Protein AF-A0A1Q8ARM4-F1 (afdb_monomer)

Mean predicted aligned error: 2.96 Å

Structure (mmCIF, N/CA/C/O backbone):
data_AF-A0A1Q8ARM4-F1
#
_entry.id   AF-A0A1Q8ARM4-F1
#
loop_
_atom_site.group_PDB
_atom_site.id
_atom_site.type_symbol
_atom_site.label_atom_id
_atom_site.label_alt_id
_atom_site.label_comp_id
_atom_site.label_asym_id
_atom_site.label_entity_id
_atom_site.label_seq_id
_atom_site.pdbx_PDB_ins_code
_atom_site.Cartn_x
_atom_site.Cartn_y
_atom_site.Cartn_z
_atom_site.occupancy
_atom_site.B_iso_or_equiv
_atom_site.auth_seq_id
_atom_site.auth_comp_id
_atom_site.auth_asym_id
_atom_site.auth_atom_id
_atom_site.pdbx_PDB_model_num
ATOM 1 N N . MET A 1 1 ? -11.977 23.356 -0.063 1.00 52.44 1 MET A N 1
ATOM 2 C CA . MET A 1 1 ? -11.897 22.116 0.741 1.00 52.44 1 MET A CA 1
ATOM 3 C C . MET A 1 1 ? -10.621 21.384 0.378 1.00 52.44 1 MET A C 1
ATOM 5 O O . MET A 1 1 ? -10.395 21.150 -0.804 1.00 52.44 1 MET A O 1
ATOM 9 N N . ASN A 1 2 ? -9.777 21.085 1.364 1.00 78.50 2 ASN A N 1
ATOM 10 C CA . ASN A 1 2 ? -8.609 20.234 1.162 1.00 78.50 2 ASN A CA 1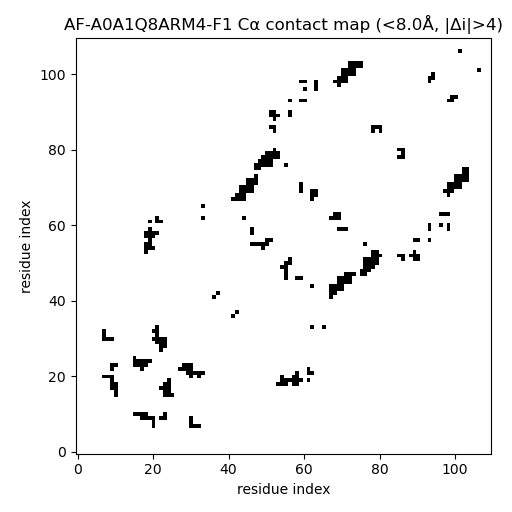
ATOM 11 C C . ASN A 1 2 ? -9.090 18.775 1.096 1.00 78.50 2 ASN A C 1
ATOM 13 O O . ASN A 1 2 ? -9.823 18.346 1.979 1.00 78.50 2 ASN A O 1
ATOM 17 N N . ARG A 1 3 ? -8.741 18.044 0.030 1.00 88.44 3 ARG A N 1
ATOM 18 C CA . ARG A 1 3 ? -9.090 16.618 -0.133 1.00 88.44 3 ARG A CA 1
ATOM 19 C C . ARG A 1 3 ? -8.113 15.684 0.596 1.00 88.44 3 ARG A C 1
ATOM 21 O O . ARG A 1 3 ? -8.277 14.472 0.534 1.00 88.44 3 ARG A O 1
ATOM 28 N N . VAL A 1 4 ? -7.093 16.245 1.248 1.00 94.19 4 VAL A N 1
ATOM 29 C CA . VAL A 1 4 ? -6.086 15.522 2.026 1.00 94.19 4 VAL A CA 1
ATOM 30 C C . VAL A 1 4 ? -6.282 15.834 3.502 1.00 94.19 4 VAL A C 1
ATOM 32 O O . VAL A 1 4 ? -6.125 16.979 3.921 1.00 94.19 4 VAL A O 1
ATOM 35 N N . GLU A 1 5 ? -6.586 14.797 4.278 1.00 94.81 5 GLU A N 1
ATOM 36 C CA . GLU A 1 5 ? -6.792 14.904 5.724 1.00 94.81 5 GLU A CA 1
ATOM 37 C C . GLU A 1 5 ? -5.463 14.941 6.492 1.00 94.81 5 GLU A C 1
ATOM 39 O O . GLU A 1 5 ? -5.296 15.708 7.437 1.00 94.81 5 GLU A O 1
ATOM 44 N N . THR A 1 6 ? -4.488 14.102 6.126 1.00 96.19 6 THR A N 1
ATOM 45 C CA . THR A 1 6 ? -3.210 13.989 6.851 1.00 96.19 6 THR A CA 1
ATOM 46 C C . THR A 1 6 ? -2.093 13.488 5.933 1.00 96.19 6 THR A C 1
ATOM 48 O O . THR A 1 6 ? -2.337 12.728 4.998 1.00 96.19 6 THR A O 1
ATOM 51 N N . ILE A 1 7 ? -0.855 13.917 6.206 1.00 96.94 7 ILE A N 1
ATOM 52 C CA . ILE A 1 7 ? 0.358 13.504 5.488 1.00 96.94 7 ILE A CA 1
ATOM 53 C C . ILE A 1 7 ? 1.309 12.815 6.468 1.00 96.94 7 ILE A C 1
ATOM 55 O O . ILE A 1 7 ? 1.737 13.420 7.450 1.00 96.94 7 ILE A O 1
ATOM 59 N N . PHE A 1 8 ? 1.700 11.582 6.147 1.00 97.19 8 PHE A N 1
ATOM 60 C CA . PHE A 1 8 ? 2.707 10.818 6.882 1.00 97.19 8 PHE A CA 1
ATOM 61 C C . PHE A 1 8 ? 4.007 10.773 6.082 1.00 97.19 8 PHE A C 1
ATOM 63 O O . PHE A 1 8 ? 3.998 10.508 4.879 1.00 97.19 8 PHE A O 1
ATOM 70 N N . ARG A 1 9 ? 5.132 11.054 6.744 1.00 96.94 9 ARG A N 1
ATOM 71 C CA . ARG A 1 9 ? 6.465 10.998 6.130 1.00 96.94 9 ARG A CA 1
ATOM 72 C C . ARG A 1 9 ? 7.145 9.684 6.495 1.00 96.94 9 ARG A C 1
ATOM 74 O O . ARG A 1 9 ? 7.044 9.228 7.630 1.00 96.94 9 ARG A O 1
ATOM 81 N N . LYS A 1 10 ? 7.863 9.115 5.532 1.00 95.94 10 LYS A N 1
ATOM 82 C CA . LYS A 1 10 ? 8.651 7.885 5.663 1.00 95.94 10 LYS A CA 1
ATOM 83 C C . LYS A 1 10 ? 10.071 8.117 5.141 1.00 95.94 10 LYS A C 1
ATOM 85 O O . LYS A 1 10 ? 10.295 9.099 4.437 1.00 95.94 10 LYS A O 1
ATOM 90 N N . GLY A 1 11 ? 11.011 7.236 5.484 1.00 93.94 11 GLY A N 1
ATOM 91 C CA . GLY A 1 11 ? 12.412 7.337 5.037 1.00 93.94 11 GLY A CA 1
ATOM 92 C C . GLY A 1 11 ? 13.152 8.540 5.631 1.00 93.94 11 GLY A C 1
ATOM 93 O O . GLY A 1 11 ? 13.963 9.171 4.966 1.00 93.94 11 GLY A O 1
ATOM 94 N N . THR A 1 12 ? 12.813 8.917 6.866 1.00 92.31 12 THR A N 1
ATOM 95 C CA . THR A 1 12 ? 13.384 10.096 7.540 1.00 92.31 12 THR A CA 1
ATOM 96 C C . THR A 1 12 ? 14.658 9.786 8.327 1.00 92.31 12 THR A C 1
ATOM 98 O O . THR A 1 12 ? 15.267 10.699 8.871 1.00 92.31 12 THR A O 1
ATOM 101 N N . ASP A 1 13 ? 15.001 8.508 8.475 1.00 91.81 13 ASP A N 1
ATOM 102 C CA . ASP A 1 13 ? 16.212 8.054 9.154 1.00 91.81 13 ASP A CA 1
ATOM 103 C C . ASP A 1 13 ? 17.267 7.710 8.088 1.00 91.81 13 ASP A C 1
ATOM 105 O O . ASP A 1 13 ? 17.001 6.859 7.242 1.00 91.81 13 ASP A O 1
ATOM 109 N N . PRO A 1 14 ? 18.448 8.351 8.088 1.00 92.62 14 PRO A N 1
ATOM 110 C CA . PRO A 1 14 ? 19.479 8.080 7.088 1.00 92.62 14 PRO A CA 1
ATOM 111 C C . PRO A 1 14 ? 20.089 6.673 7.197 1.00 92.62 14 PRO A C 1
ATOM 113 O O . PRO A 1 14 ? 20.727 6.219 6.250 1.00 92.62 14 PRO A O 1
ATOM 116 N N . GLY A 1 15 ? 19.928 5.982 8.330 1.00 93.75 15 GLY A N 1
ATOM 117 C CA . GLY A 1 15 ? 20.460 4.637 8.552 1.00 93.75 15 GLY A CA 1
ATOM 118 C C . GLY A 1 15 ? 19.554 3.506 8.065 1.00 93.75 15 GLY A C 1
ATOM 119 O O . GLY A 1 15 ? 19.985 2.351 8.069 1.00 93.75 15 GLY A O 1
ATOM 120 N N . ILE A 1 16 ? 18.308 3.796 7.670 1.00 92.12 16 ILE A N 1
ATOM 121 C CA . ILE A 1 16 ? 17.347 2.770 7.255 1.00 92.12 16 ILE A CA 1
ATOM 122 C C . ILE A 1 16 ? 16.326 3.298 6.243 1.00 92.12 16 ILE A C 1
ATOM 124 O O . ILE A 1 16 ? 15.670 4.317 6.444 1.00 92.12 16 ILE A O 1
ATOM 128 N N . ASP A 1 17 ? 16.157 2.556 5.152 1.00 90.69 17 ASP A N 1
ATOM 129 C CA . ASP A 1 17 ? 15.146 2.869 4.145 1.00 90.69 17 ASP A CA 1
ATOM 130 C C . ASP A 1 17 ? 13.733 2.467 4.619 1.00 90.69 17 ASP A C 1
ATOM 132 O O . ASP A 1 17 ? 13.550 1.664 5.539 1.00 90.69 17 ASP A O 1
ATOM 136 N N . SER A 1 18 ? 12.708 3.034 3.991 1.00 92.75 18 SER A N 1
ATOM 137 C CA . SER A 1 18 ? 11.304 2.799 4.321 1.00 92.75 18 SER A CA 1
ATOM 138 C C . SER A 1 18 ? 10.453 2.888 3.060 1.00 92.75 18 SER A C 1
ATOM 140 O O . SER A 1 18 ? 10.109 3.972 2.572 1.00 92.75 18 SER A O 1
ATOM 142 N N . TYR A 1 19 ? 10.097 1.725 2.517 1.00 95.69 19 TYR A N 1
ATOM 143 C CA . TYR A 1 19 ? 9.152 1.621 1.409 1.00 95.69 19 TYR A CA 1
ATOM 144 C C . TYR A 1 19 ? 7.710 1.697 1.894 1.00 95.69 19 TYR A C 1
ATOM 146 O O . TYR A 1 19 ? 6.906 2.410 1.295 1.00 95.69 19 TYR A O 1
ATOM 154 N N . SER A 1 20 ? 7.392 0.991 2.978 1.00 97.38 20 SER A N 1
ATOM 155 C CA . SER A 1 20 ? 6.052 0.988 3.554 1.00 97.38 20 SER A CA 1
ATOM 156 C C . SER A 1 20 ? 5.676 2.357 4.116 1.00 97.38 20 SER A C 1
ATOM 158 O O . SER A 1 20 ? 6.475 3.037 4.756 1.00 97.38 20 SER A O 1
ATOM 160 N N . GLY A 1 21 ? 4.423 2.757 3.911 1.00 97.56 21 GLY A N 1
ATOM 161 C CA . GLY A 1 21 ? 3.826 3.901 4.589 1.00 97.56 21 GLY A CA 1
ATOM 162 C C . GLY A 1 21 ? 3.569 3.660 6.077 1.00 97.56 21 GLY A C 1
ATOM 163 O O . GLY A 1 21 ? 3.243 4.620 6.766 1.00 97.56 21 GLY A O 1
ATOM 164 N N . PHE A 1 22 ? 3.707 2.425 6.576 1.00 98.12 22 PHE A N 1
ATOM 165 C CA . PHE A 1 22 ? 3.440 2.051 7.970 1.00 98.12 22 PHE A CA 1
ATOM 166 C C . PHE A 1 22 ? 4.708 1.918 8.814 1.00 98.12 22 PHE A C 1
ATOM 168 O O . PHE A 1 22 ? 4.706 2.345 9.969 1.00 98.12 22 PHE A O 1
ATOM 175 N N . PHE A 1 23 ? 5.785 1.367 8.248 1.00 97.56 23 PHE A N 1
ATOM 176 C CA . PHE A 1 23 ? 7.020 1.072 8.974 1.00 97.56 23 PHE A CA 1
ATOM 177 C C . PHE A 1 23 ? 8.279 1.348 8.139 1.00 97.56 23 PHE A C 1
ATOM 179 O O . PHE A 1 23 ? 8.243 1.431 6.908 1.00 97.56 23 PHE A O 1
ATOM 186 N N . ASP A 1 24 ? 9.425 1.468 8.809 1.00 95.62 24 ASP A N 1
ATOM 187 C CA . ASP A 1 24 ? 10.720 1.292 8.141 1.00 95.62 24 ASP A CA 1
ATOM 188 C C . ASP A 1 24 ? 10.922 -0.154 7.652 1.00 95.62 24 ASP A C 1
ATOM 190 O O . ASP A 1 24 ? 10.226 -1.069 8.087 1.00 95.62 24 ASP A O 1
ATOM 194 N N . ASN A 1 25 ? 11.886 -0.383 6.757 1.00 93.12 25 ASN A N 1
ATOM 195 C CA . ASN A 1 25 ? 12.115 -1.706 6.159 1.00 93.12 25 ASN A CA 1
ATOM 196 C C . ASN A 1 25 ? 12.579 -2.775 7.171 1.00 93.12 25 ASN A C 1
ATOM 198 O O . ASN A 1 25 ? 12.576 -3.962 6.851 1.00 93.12 25 ASN A O 1
ATOM 202 N N . GLY A 1 26 ? 12.996 -2.378 8.377 1.00 92.31 26 GLY A N 1
ATOM 203 C CA . GLY A 1 26 ? 13.354 -3.282 9.470 1.00 92.31 26 GLY A CA 1
ATOM 204 C C . GLY A 1 26 ? 12.210 -3.535 10.452 1.00 92.31 26 GLY A C 1
ATOM 205 O O . GLY A 1 26 ? 12.427 -4.234 11.441 1.00 92.31 26 GLY A O 1
ATOM 206 N N . HIS A 1 27 ? 11.034 -2.943 10.215 1.00 92.19 27 HIS A N 1
ATOM 207 C CA . HIS A 1 27 ? 9.892 -2.897 11.129 1.00 92.19 27 HIS A CA 1
ATOM 208 C C . HIS A 1 27 ? 10.260 -2.420 12.546 1.00 92.19 27 HIS A C 1
ATOM 210 O O . HIS A 1 27 ? 9.668 -2.863 13.531 1.00 92.19 27 HIS A O 1
ATOM 216 N N . ARG A 1 28 ? 11.251 -1.526 12.672 1.00 91.56 28 ARG A N 1
ATOM 217 C CA . ARG A 1 28 ? 11.734 -1.025 13.974 1.00 91.56 28 ARG A CA 1
ATOM 218 C C . ARG A 1 28 ? 10.988 0.227 14.412 1.00 91.56 28 ARG A C 1
ATOM 220 O O . ARG A 1 28 ? 10.764 0.425 15.604 1.00 91.56 28 ARG A O 1
ATOM 227 N N . LYS A 1 29 ? 10.592 1.063 13.454 1.00 91.75 29 LYS A N 1
ATOM 228 C CA . LYS A 1 29 ? 9.900 2.329 13.675 1.00 91.75 29 LYS A CA 1
ATOM 229 C C . LYS A 1 29 ? 8.607 2.394 12.870 1.00 91.75 29 LYS A C 1
ATOM 231 O O . LYS A 1 29 ? 8.598 2.168 11.662 1.00 91.75 29 LYS A O 1
ATOM 236 N N . SER A 1 30 ? 7.526 2.752 13.559 1.00 95.19 30 SER A N 1
ATOM 237 C CA . SER A 1 30 ? 6.236 3.108 12.959 1.00 95.19 30 SER A CA 1
ATOM 238 C C . SER A 1 30 ? 6.270 4.538 12.412 1.00 95.19 30 SER A C 1
ATOM 240 O O . SER A 1 30 ? 6.884 5.425 13.009 1.00 95.19 30 SER A O 1
ATOM 242 N N . THR A 1 31 ? 5.571 4.782 11.304 1.00 96.94 31 THR A N 1
ATOM 243 C CA . THR A 1 31 ? 5.315 6.137 10.777 1.00 96.94 31 THR A CA 1
ATOM 244 C C . THR A 1 31 ? 4.172 6.850 11.509 1.00 96.94 31 THR A C 1
ATOM 246 O O . THR A 1 31 ? 3.969 8.047 11.310 1.00 96.94 31 THR A O 1
ATOM 249 N N . GLY A 1 32 ? 3.397 6.119 12.319 1.00 97.50 32 GLY A N 1
ATOM 250 C CA . GLY A 1 32 ? 2.162 6.584 12.956 1.00 97.50 32 GLY A CA 1
ATOM 251 C C . GLY A 1 32 ? 0.898 6.416 12.102 1.00 97.50 32 GLY A C 1
ATOM 252 O O . GLY A 1 32 ? -0.201 6.579 12.627 1.00 97.50 32 GLY A O 1
ATOM 253 N N . LEU A 1 33 ? 1.014 6.041 10.819 1.00 98.38 33 LEU A N 1
ATOM 254 C CA . LEU A 1 33 ? -0.143 5.857 9.930 1.00 98.38 33 LEU A CA 1
ATOM 255 C C . LEU A 1 33 ? -1.106 4.777 10.446 1.00 98.38 33 LEU A C 1
ATOM 257 O O . LEU A 1 33 ? -2.319 4.974 10.449 1.00 98.38 33 LEU A O 1
ATOM 261 N N . GLY A 1 34 ? -0.572 3.637 10.893 1.00 98.12 34 GLY A N 1
ATOM 262 C CA . GLY A 1 34 ? -1.385 2.516 11.372 1.00 98.12 34 GLY A CA 1
ATOM 263 C C . GLY A 1 34 ? -2.221 2.874 12.599 1.00 98.12 34 GLY A C 1
ATOM 264 O O . GLY A 1 34 ? -3.423 2.607 12.623 1.00 98.12 34 GLY A O 1
ATOM 265 N N . ASP A 1 35 ? -1.601 3.524 13.583 1.00 98.00 35 ASP A N 1
ATOM 266 C CA . ASP A 1 35 ? -2.270 3.942 14.818 1.00 98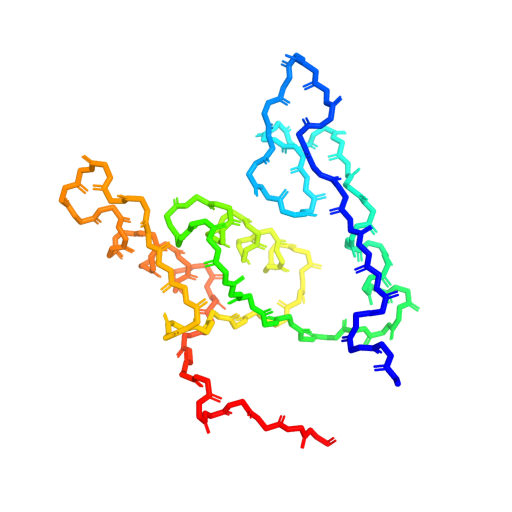.00 35 ASP A CA 1
ATOM 267 C C . ASP A 1 35 ? -3.302 5.033 14.547 1.00 98.00 35 ASP A C 1
ATOM 269 O O . ASP A 1 35 ? -4.411 4.983 15.076 1.00 98.00 35 ASP A O 1
ATOM 273 N 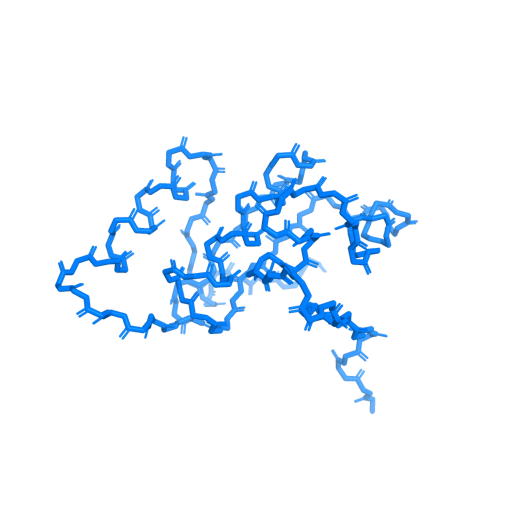N . TYR A 1 36 ? -2.975 5.972 13.654 1.00 98.56 36 TYR A N 1
ATOM 274 C CA . TYR A 1 36 ? -3.915 6.986 13.198 1.00 98.56 36 TYR A CA 1
ATOM 275 C C . TYR A 1 36 ? -5.166 6.356 12.574 1.00 98.56 36 TYR A C 1
ATOM 277 O O . TYR A 1 36 ? -6.281 6.665 12.990 1.00 98.56 36 TYR A O 1
ATOM 285 N N . LEU A 1 37 ? -5.004 5.431 11.622 1.00 98.31 37 LEU A N 1
ATOM 286 C CA . LEU A 1 37 ? -6.134 4.768 10.964 1.00 98.31 37 LEU A CA 1
ATOM 287 C C . LEU A 1 37 ? -6.983 3.960 11.958 1.00 98.31 37 LEU A C 1
ATOM 289 O O . LEU A 1 37 ? -8.211 4.072 11.945 1.00 98.31 37 LEU A O 1
ATOM 293 N N . LYS A 1 38 ? -6.350 3.205 12.867 1.00 97.94 38 LYS A N 1
ATOM 294 C CA . LYS A 1 38 ? -7.058 2.452 13.919 1.00 97.94 38 LYS A CA 1
ATOM 295 C C . LYS A 1 38 ? -7.812 3.372 14.875 1.00 97.94 38 LYS A C 1
ATOM 297 O O . LYS A 1 38 ? -8.973 3.110 15.173 1.00 97.94 38 LYS A O 1
ATOM 302 N N . GLY A 1 39 ? -7.197 4.476 15.300 1.00 98.06 39 GLY A N 1
ATOM 303 C CA . GLY A 1 39 ? -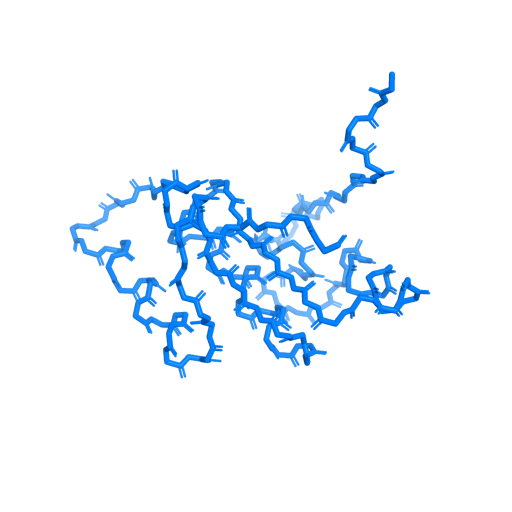7.835 5.486 16.149 1.00 98.06 39 GLY A CA 1
ATOM 304 C C . GLY A 1 39 ? -9.038 6.169 15.490 1.00 98.06 39 GLY A C 1
ATOM 305 O O . GLY A 1 39 ? -9.917 6.675 16.182 1.00 98.06 39 GLY A O 1
ATOM 306 N N . ARG A 1 40 ? -9.115 6.144 14.154 1.00 97.12 40 ARG A N 1
ATOM 307 C CA . ARG A 1 40 ? -10.256 6.633 13.364 1.00 97.12 40 ARG A CA 1
ATOM 308 C C . ARG A 1 40 ? -11.305 5.555 13.073 1.00 97.12 40 ARG A C 1
ATOM 310 O O . ARG A 1 40 ? -12.291 5.850 12.406 1.00 97.12 40 ARG A O 1
ATOM 317 N N . GLY A 1 41 ? -11.107 4.326 13.552 1.00 97.50 41 GLY A N 1
ATOM 318 C CA . GLY A 1 41 ? -12.008 3.203 13.290 1.00 97.50 41 GLY A CA 1
ATOM 319 C C . GLY A 1 41 ? -11.976 2.712 11.841 1.00 97.50 41 GLY A C 1
ATOM 320 O O . GLY A 1 41 ? -12.931 2.079 11.394 1.00 97.50 41 GLY A O 1
ATOM 321 N N . ALA A 1 42 ? -10.908 3.002 11.088 1.00 97.62 42 ALA A N 1
ATOM 322 C CA . ALA A 1 42 ? -10.779 2.522 9.718 1.00 97.62 42 ALA A CA 1
ATOM 323 C C . ALA A 1 42 ? -10.677 0.988 9.691 1.00 97.62 42 ALA A C 1
ATOM 325 O O . ALA A 1 42 ? -9.876 0.392 10.412 1.00 97.62 42 ALA A O 1
ATOM 326 N N . THR A 1 43 ? -11.479 0.351 8.837 1.00 97.62 43 THR A N 1
ATOM 327 C CA . THR A 1 43 ? -11.495 -1.113 8.650 1.00 97.62 43 THR A CA 1
ATOM 328 C C . THR A 1 43 ? -10.970 -1.539 7.280 1.00 97.62 43 THR A C 1
ATOM 330 O O . THR A 1 43 ? -10.522 -2.676 7.118 1.00 97.62 43 THR A O 1
ATOM 333 N N . GLU A 1 44 ? -10.995 -0.624 6.311 1.00 97.75 44 GLU A N 1
ATOM 334 C CA . GLU A 1 44 ? -10.544 -0.823 4.938 1.00 97.75 44 GLU A CA 1
ATOM 335 C C . GLU A 1 44 ? -9.438 0.178 4.584 1.00 97.75 44 GLU A C 1
ATOM 337 O O . GLU A 1 44 ? -9.479 1.338 5.001 1.00 97.75 44 GLU A O 1
ATOM 342 N N . VAL A 1 45 ? -8.460 -0.263 3.793 1.00 98.19 45 VAL A N 1
ATOM 343 C CA . VAL A 1 45 ? -7.386 0.575 3.249 1.00 98.19 45 VAL A CA 1
ATOM 344 C C . VAL A 1 45 ? -7.266 0.326 1.751 1.00 98.19 45 VAL A C 1
ATOM 346 O O . VAL A 1 45 ? -6.978 -0.788 1.321 1.00 98.19 45 VAL A O 1
ATOM 349 N N . TYR A 1 46 ? -7.431 1.382 0.959 1.00 98.44 46 TYR A N 1
ATOM 350 C CA . TYR A 1 46 ? -7.199 1.369 -0.483 1.00 98.44 46 TYR A CA 1
ATOM 351 C C . TYR A 1 46 ? -5.833 1.996 -0.762 1.00 98.44 46 TYR A C 1
ATOM 353 O O . TYR A 1 46 ? -5.561 3.122 -0.344 1.00 98.44 46 TYR A O 1
ATOM 361 N N . VAL A 1 47 ? -4.962 1.261 -1.447 1.00 98.50 47 VAL A N 1
ATOM 362 C CA . VAL A 1 47 ? -3.582 1.660 -1.732 1.00 98.50 47 VAL A CA 1
ATOM 363 C C . VAL A 1 47 ? -3.421 1.894 -3.229 1.00 98.50 47 VAL A C 1
ATOM 365 O O . VAL A 1 47 ? -3.779 1.051 -4.050 1.00 98.50 47 VAL A O 1
ATOM 368 N N . LEU A 1 48 ? -2.859 3.049 -3.574 1.00 98.25 48 LEU A N 1
ATOM 369 C CA . LEU A 1 48 ? -2.516 3.465 -4.931 1.00 98.25 48 LEU A CA 1
ATOM 370 C C . LEU A 1 48 ? -1.329 4.437 -4.899 1.00 98.25 48 LEU A C 1
ATOM 372 O O . LEU A 1 48 ? -0.872 4.828 -3.824 1.00 98.25 48 LEU A O 1
ATOM 376 N N . GLY A 1 49 ? -0.829 4.839 -6.065 1.00 97.75 49 GLY A N 1
ATOM 377 C CA . GLY A 1 49 ? 0.343 5.704 -6.197 1.00 97.75 49 GLY A CA 1
ATOM 378 C C . GLY A 1 49 ? 1.576 4.951 -6.691 1.00 97.75 49 GLY A C 1
ATOM 379 O O . GLY A 1 49 ? 1.460 3.977 -7.437 1.00 97.75 49 GLY A O 1
ATOM 380 N N . LEU A 1 50 ? 2.771 5.415 -6.316 1.00 98.12 50 LEU A N 1
ATOM 381 C CA . LEU A 1 50 ? 4.039 4.907 -6.849 1.00 98.12 50 LEU A CA 1
ATOM 382 C C . LEU A 1 50 ? 4.972 4.384 -5.743 1.00 98.12 50 LEU A C 1
ATOM 384 O O . LEU A 1 50 ? 5.035 4.961 -4.661 1.00 98.12 50 LEU A O 1
ATOM 388 N N . ALA A 1 51 ? 5.751 3.326 -5.968 1.00 97.94 51 ALA A N 1
ATOM 389 C CA . ALA A 1 51 ? 5.722 2.415 -7.118 1.00 97.94 51 ALA A CA 1
ATOM 390 C C . ALA A 1 51 ? 5.045 1.085 -6.753 1.00 97.94 51 ALA A C 1
ATOM 392 O O . ALA A 1 51 ? 5.174 0.644 -5.605 1.00 97.94 51 ALA A O 1
ATOM 393 N N . THR A 1 52 ? 4.351 0.457 -7.712 1.00 98.56 52 THR A N 1
ATOM 394 C CA . THR A 1 52 ? 3.586 -0.795 -7.519 1.00 98.56 52 THR A CA 1
ATOM 395 C C . THR A 1 52 ? 4.413 -1.889 -6.848 1.00 98.56 52 THR A C 1
ATOM 397 O O . THR A 1 52 ? 3.973 -2.499 -5.881 1.00 98.56 52 THR A O 1
ATOM 400 N N . ASP A 1 53 ? 5.633 -2.088 -7.331 1.00 98.38 53 ASP A N 1
ATOM 401 C CA . ASP A 1 53 ? 6.611 -3.114 -6.963 1.00 98.38 53 ASP A CA 1
ATOM 402 C C . ASP A 1 53 ? 7.429 -2.804 -5.696 1.00 98.38 53 ASP A C 1
ATOM 404 O O . ASP A 1 53 ? 8.076 -3.702 -5.143 1.00 98.38 53 ASP A O 1
ATOM 408 N N . TYR A 1 54 ? 7.315 -1.575 -5.180 1.00 98.06 54 TYR A N 1
ATOM 409 C CA . TYR A 1 54 ? 7.978 -1.089 -3.967 1.00 98.06 54 TYR A CA 1
ATOM 410 C C . TYR A 1 54 ? 6.970 -0.522 -2.964 1.00 98.06 54 TYR A C 1
ATOM 412 O O . TYR A 1 54 ? 6.293 -1.279 -2.271 1.00 98.06 54 TYR A O 1
ATOM 420 N N . CYS A 1 55 ? 6.887 0.810 -2.848 1.00 98.44 55 CYS A N 1
ATOM 421 C CA . CYS A 1 55 ? 6.180 1.485 -1.761 1.00 98.44 55 CYS A CA 1
ATOM 422 C C . CYS A 1 55 ? 4.710 1.066 -1.671 1.00 98.44 55 CYS A C 1
ATOM 424 O O . CYS A 1 55 ? 4.198 0.892 -0.567 1.00 98.44 55 CYS A O 1
ATOM 426 N N . VAL A 1 56 ? 4.046 0.852 -2.809 1.00 98.75 56 VAL A N 1
ATOM 427 C CA . VAL A 1 56 ? 2.656 0.382 -2.851 1.00 98.75 56 VAL A CA 1
ATOM 428 C C . VAL A 1 56 ? 2.559 -1.047 -2.327 1.00 98.75 56 VAL A C 1
ATOM 430 O O . VAL A 1 56 ? 1.811 -1.277 -1.378 1.00 98.75 56 VAL A O 1
ATOM 433 N N . LYS A 1 57 ? 3.363 -1.980 -2.859 1.00 98.75 57 LYS A N 1
ATOM 434 C CA . LYS A 1 57 ? 3.425 -3.367 -2.375 1.00 98.75 57 LYS A CA 1
ATOM 435 C C . LYS A 1 57 ? 3.666 -3.438 -0.872 1.00 98.75 57 LYS A C 1
ATOM 437 O O . LYS A 1 57 ? 2.867 -4.033 -0.157 1.00 98.75 57 LYS A O 1
ATOM 442 N N . PHE A 1 58 ? 4.746 -2.831 -0.383 1.00 98.69 58 PHE A N 1
ATOM 443 C CA . PHE A 1 58 ? 5.105 -2.910 1.036 1.00 98.69 58 PHE A CA 1
ATOM 444 C C . PHE A 1 58 ? 4.028 -2.284 1.931 1.00 98.69 58 PHE A C 1
ATOM 446 O O . PHE A 1 58 ? 3.667 -2.874 2.945 1.00 98.69 58 PHE A O 1
ATOM 453 N N . SER A 1 59 ? 3.431 -1.159 1.520 1.00 98.81 59 SER A N 1
ATOM 454 C CA . SER A 1 59 ? 2.321 -0.553 2.268 1.00 98.81 59 SER A CA 1
ATOM 455 C C . SER A 1 59 ? 1.082 -1.450 2.305 1.00 98.81 59 SER A C 1
ATOM 457 O O . SER A 1 59 ? 0.448 -1.573 3.349 1.00 98.81 59 SER A O 1
ATOM 459 N N . ALA A 1 60 ? 0.730 -2.095 1.190 1.00 98.81 60 ALA A N 1
ATOM 460 C CA . ALA A 1 60 ? -0.431 -2.978 1.124 1.00 98.81 60 ALA A CA 1
ATOM 461 C C . ALA A 1 60 ? -0.250 -4.242 1.982 1.00 98.81 60 ALA A C 1
ATOM 463 O O . AL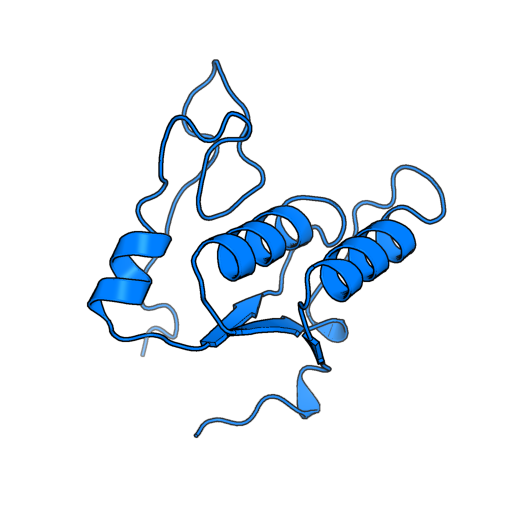A A 1 60 ? -1.173 -4.648 2.696 1.00 98.81 60 ALA A O 1
ATOM 464 N N . LEU A 1 61 ? 0.949 -4.833 1.953 1.00 98.75 61 LEU A N 1
ATOM 465 C CA . LEU A 1 61 ? 1.296 -5.997 2.771 1.00 98.75 61 LEU A CA 1
ATOM 466 C C . LEU A 1 61 ? 1.251 -5.669 4.269 1.00 98.75 61 LEU A C 1
ATOM 468 O O . LEU A 1 61 ? 0.646 -6.417 5.040 1.00 98.75 61 LEU A O 1
ATOM 472 N N . ASP A 1 62 ? 1.807 -4.529 4.681 1.00 98.62 62 ASP A N 1
ATOM 473 C CA . ASP A 1 62 ? 1.748 -4.102 6.081 1.00 98.62 62 ASP A CA 1
ATOM 474 C C . ASP A 1 62 ? 0.330 -3.756 6.527 1.00 98.62 62 ASP A C 1
ATOM 476 O O . ASP A 1 62 ? -0.063 -4.113 7.638 1.00 98.62 62 ASP A O 1
ATOM 480 N N . ALA A 1 63 ? -0.480 -3.139 5.661 1.00 98.75 63 ALA A N 1
ATOM 481 C CA . ALA A 1 63 ? -1.890 -2.913 5.957 1.00 98.75 63 ALA A CA 1
ATOM 482 C C . ALA A 1 63 ? -2.623 -4.239 6.240 1.00 98.75 63 ALA A C 1
ATOM 484 O O . ALA A 1 63 ? -3.344 -4.337 7.238 1.00 98.75 63 ALA A O 1
ATOM 485 N N . ARG A 1 64 ? -2.391 -5.295 5.438 1.00 98.38 64 ARG A N 1
ATOM 486 C CA . ARG A 1 64 ? -2.970 -6.623 5.733 1.00 98.38 64 ARG A CA 1
ATOM 487 C C . ARG A 1 64 ? -2.436 -7.204 7.030 1.00 98.38 64 ARG A C 1
ATOM 489 O O . ARG A 1 64 ? -3.231 -7.692 7.831 1.00 98.38 64 ARG A O 1
ATOM 496 N N . ARG A 1 65 ? -1.128 -7.105 7.281 1.00 97.94 65 ARG A N 1
ATOM 497 C CA . ARG A 1 65 ? -0.509 -7.573 8.533 1.00 97.94 65 ARG A CA 1
ATOM 498 C C . ARG A 1 65 ? -1.090 -6.876 9.766 1.00 97.94 65 ARG A C 1
ATOM 500 O O . ARG A 1 65 ? -1.215 -7.497 10.817 1.00 97.94 65 ARG A O 1
ATOM 507 N N . LEU A 1 66 ? -1.464 -5.605 9.640 1.00 98.19 66 LEU A N 1
ATOM 508 C CA . LEU A 1 66 ? -2.081 -4.816 10.708 1.00 98.19 66 LEU A CA 1
ATOM 509 C C . LEU A 1 66 ? -3.567 -5.115 10.939 1.00 98.19 66 LEU A C 1
ATOM 511 O O . LEU A 1 66 ? -4.125 -4.585 11.906 1.00 98.19 66 LEU A O 1
ATOM 515 N N . GLY A 1 67 ? -4.175 -5.964 10.104 1.00 98.31 67 GLY A N 1
ATOM 516 C CA . GLY A 1 67 ? -5.554 -6.430 10.232 1.00 98.31 67 GLY A CA 1
ATOM 517 C C . GLY A 1 67 ? -6.578 -5.652 9.405 1.00 98.31 67 GLY A C 1
ATOM 518 O O . GLY A 1 67 ? -7.769 -5.932 9.521 1.00 98.31 67 GLY A O 1
ATOM 519 N N . PHE A 1 68 ? -6.158 -4.706 8.562 1.00 98.69 68 PHE A N 1
ATOM 520 C CA . PHE A 1 68 ? -7.085 -4.016 7.665 1.00 98.69 68 PHE A CA 1
ATOM 521 C C . PHE A 1 68 ? -7.524 -4.943 6.525 1.00 98.69 68 PHE A C 1
ATOM 523 O O . PHE A 1 68 ? -6.761 -5.813 6.089 1.00 98.69 68 PHE A O 1
ATOM 530 N N . ARG A 1 69 ? -8.742 -4.750 6.009 1.00 98.50 69 ARG A N 1
ATOM 531 C CA . ARG A 1 69 ? -9.095 -5.221 4.663 1.00 98.50 69 ARG A CA 1
ATOM 532 C C . ARG A 1 69 ? -8.395 -4.304 3.667 1.00 98.50 69 ARG A C 1
ATOM 534 O O . ARG A 1 69 ? -8.594 -3.094 3.719 1.00 98.50 69 ARG A O 1
ATOM 541 N N . THR A 1 70 ? -7.541 -4.852 2.811 1.00 98.75 70 THR A N 1
ATOM 542 C CA . THR A 1 70 ? -6.684 -4.030 1.946 1.00 98.75 70 THR A CA 1
ATOM 543 C C . THR A 1 70 ? -7.001 -4.270 0.487 1.00 98.75 70 THR A C 1
ATOM 545 O O . THR A 1 70 ? -7.070 -5.418 0.047 1.00 98.75 70 THR A O 1
ATOM 548 N N . PHE A 1 71 ? -7.093 -3.172 -0.253 1.00 98.69 71 PHE A N 1
ATOM 549 C CA . PHE A 1 71 ? -7.344 -3.141 -1.680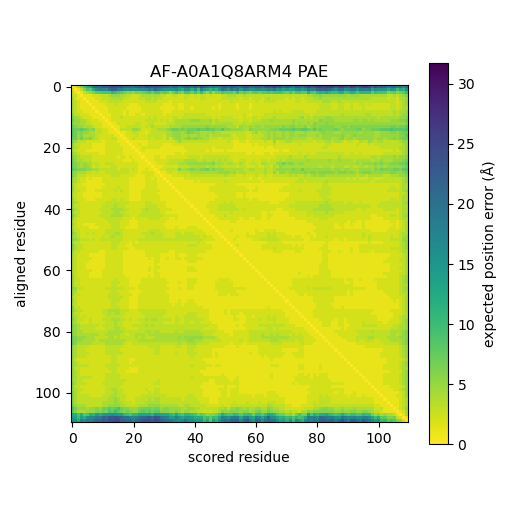 1.00 98.69 71 PHE A CA 1
ATOM 550 C C . PHE A 1 71 ? -6.190 -2.438 -2.395 1.00 98.69 71 PHE A C 1
ATOM 552 O O . PHE A 1 71 ? -5.771 -1.353 -1.993 1.00 98.69 71 PHE A O 1
ATOM 559 N N . LEU A 1 72 ? -5.687 -3.028 -3.472 1.00 98.75 72 LEU A N 1
ATOM 560 C CA . LEU A 1 72 ? -4.822 -2.367 -4.441 1.00 98.75 72 LEU A CA 1
ATOM 561 C C . LEU A 1 72 ? -5.691 -1.785 -5.555 1.00 98.75 72 LEU A C 1
ATOM 563 O O . LEU A 1 72 ? -6.410 -2.533 -6.215 1.00 98.75 72 LEU A O 1
ATOM 567 N N . VAL A 1 73 ? -5.580 -0.481 -5.813 1.00 98.56 73 VAL A N 1
ATOM 568 C CA . VAL A 1 73 ? -6.209 0.153 -6.982 1.00 98.56 73 VAL A CA 1
ATOM 569 C C . VAL A 1 73 ? -5.228 0.091 -8.155 1.00 98.56 73 VAL A C 1
ATOM 571 O O . VAL A 1 73 ? -4.311 0.907 -8.261 1.00 98.56 73 VAL A O 1
ATOM 574 N N . GLU A 1 74 ? -5.388 -0.918 -9.009 1.00 97.81 74 GLU A N 1
ATOM 575 C CA . GLU A 1 74 ? -4.412 -1.317 -10.035 1.00 97.81 74 GLU A CA 1
ATOM 576 C C . GLU A 1 74 ? -4.154 -0.229 -11.085 1.00 97.81 74 GLU A C 1
ATOM 578 O O . GLU A 1 74 ? -3.012 0.091 -11.398 1.00 97.81 74 GLU A O 1
ATOM 583 N N . ASP A 1 75 ? -5.209 0.399 -11.592 1.00 97.94 75 ASP A N 1
ATOM 584 C CA . ASP A 1 75 ? -5.133 1.509 -12.548 1.00 97.94 75 ASP A CA 1
ATOM 585 C C . ASP A 1 75 ? -4.732 2.845 -11.895 1.00 97.94 75 ASP A C 1
ATOM 587 O O . ASP A 1 75 ? -4.511 3.836 -12.589 1.00 97.94 75 ASP A O 1
ATOM 591 N N . GLY A 1 76 ? -4.600 2.869 -10.565 1.00 97.88 76 GLY A N 1
ATOM 592 C CA . GLY A 1 76 ? -4.072 3.987 -9.785 1.00 97.88 76 GLY A CA 1
ATOM 593 C C . GLY A 1 76 ? -2.586 3.857 -9.443 1.00 97.88 76 GLY A C 1
ATOM 594 O O . GLY A 1 76 ? -2.067 4.676 -8.680 1.00 97.88 76 GLY A O 1
ATOM 595 N N . THR A 1 77 ? -1.888 2.838 -9.952 1.00 98.44 77 THR A N 1
ATOM 596 C CA . THR A 1 77 ? -0.472 2.601 -9.657 1.00 98.44 77 THR A CA 1
ATOM 597 C C . THR A 1 77 ? 0.368 2.386 -10.916 1.00 98.44 77 THR A C 1
ATOM 599 O O . THR A 1 77 ? -0.142 2.113 -11.999 1.00 98.44 77 THR A O 1
ATOM 602 N N . ARG A 1 78 ? 1.685 2.558 -10.783 1.00 98.31 78 ARG A N 1
ATOM 603 C CA . ARG A 1 78 ? 2.674 2.225 -11.812 1.00 98.31 78 ARG A CA 1
ATOM 604 C C . ARG A 1 78 ? 3.966 1.767 -11.141 1.00 98.31 78 ARG A C 1
ATOM 606 O O . ARG A 1 78 ? 4.376 2.343 -10.131 1.00 98.31 78 ARG A O 1
ATOM 613 N N . GLY A 1 79 ? 4.577 0.718 -11.679 1.00 97.69 79 GLY A N 1
ATOM 614 C CA . GLY A 1 79 ? 5.824 0.165 -11.160 1.00 97.69 79 GLY A CA 1
ATOM 615 C C . GLY A 1 79 ? 7.062 0.932 -11.595 1.00 97.69 79 GLY A C 1
ATOM 616 O O . GLY A 1 79 ? 7.004 1.752 -12.514 1.00 97.69 79 GLY A O 1
ATOM 617 N N . VAL A 1 80 ? 8.178 0.633 -10.934 1.00 98.25 80 VAL A N 1
ATOM 618 C CA . VAL A 1 80 ? 9.512 0.955 -11.451 1.00 98.25 80 VAL A CA 1
ATOM 619 C C . VAL A 1 80 ? 9.879 -0.028 -12.559 1.00 98.25 80 VAL A C 1
ATOM 621 O O . VAL A 1 80 ? 10.384 0.414 -13.585 1.00 98.25 80 VAL A O 1
ATOM 624 N N . GLU A 1 81 ? 9.572 -1.321 -12.372 1.00 97.06 81 GLU A N 1
ATOM 625 C CA . GLU A 1 81 ? 9.831 -2.390 -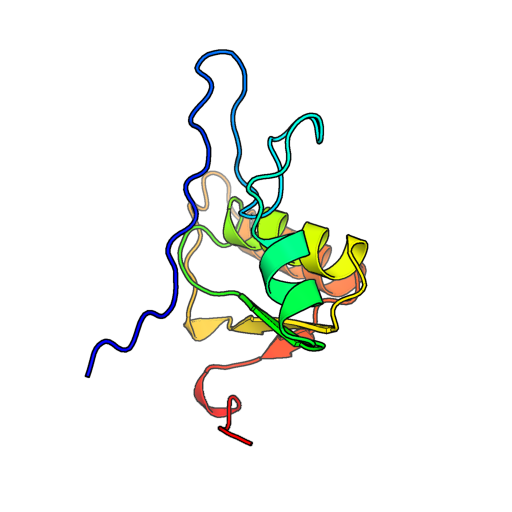13.350 1.00 97.06 81 GLU A CA 1
ATOM 626 C C . GLU A 1 81 ? 11.319 -2.446 -13.743 1.00 97.06 81 GLU A C 1
ATOM 628 O O . GLU A 1 81 ? 11.683 -2.355 -14.916 1.00 97.06 81 GLU A O 1
ATOM 633 N N . LEU A 1 82 ? 12.204 -2.549 -12.741 1.00 97.19 82 LEU A N 1
ATOM 634 C CA . LEU A 1 82 ? 13.652 -2.616 -12.982 1.00 97.19 82 LEU A CA 1
ATOM 635 C C . LEU A 1 82 ? 14.040 -3.884 -13.745 1.00 97.19 82 LEU A C 1
ATOM 637 O O . LEU A 1 82 ? 14.956 -3.857 -14.568 1.00 97.19 82 LEU A O 1
ATOM 641 N N . GLN A 1 83 ? 13.353 -4.989 -13.467 1.00 97.81 83 GLN A N 1
ATOM 642 C CA . GLN A 1 83 ? 13.456 -6.230 -14.215 1.00 97.81 83 GLN A CA 1
ATOM 643 C C . GLN A 1 83 ? 12.085 -6.623 -14.754 1.00 97.81 83 GLN A C 1
ATOM 645 O O . GLN A 1 83 ? 11.098 -6.492 -14.032 1.00 97.81 83 GLN A O 1
ATOM 650 N N . PRO A 1 84 ? 12.007 -7.199 -15.969 1.00 97.94 84 PRO A N 1
ATOM 651 C CA . PRO A 1 84 ? 10.746 -7.687 -16.503 1.00 97.94 84 PRO A CA 1
ATOM 652 C C . PRO A 1 84 ? 9.995 -8.596 -15.514 1.00 97.94 84 PRO A C 1
ATOM 654 O O . PRO A 1 84 ? 10.504 -9.626 -15.048 1.00 97.94 84 PRO A O 1
ATOM 657 N N . GLY A 1 85 ? 8.762 -8.204 -15.200 1.00 98.12 85 GLY A N 1
ATOM 658 C CA . GLY A 1 85 ? 7.839 -8.956 -14.357 1.00 98.12 85 GLY A CA 1
ATOM 659 C C . GLY A 1 85 ? 7.897 -8.616 -12.867 1.00 98.12 85 GLY A C 1
ATOM 660 O O . GLY A 1 85 ? 7.213 -9.284 -12.095 1.00 98.12 85 GLY A O 1
ATOM 661 N N . ASP A 1 86 ? 8.662 -7.611 -12.437 1.00 98.38 86 ASP A N 1
ATOM 662 C CA . ASP A 1 86 ? 8.658 -7.113 -11.056 1.00 98.38 86 ASP A CA 1
ATOM 663 C C . ASP A 1 86 ? 7.260 -6.672 -10.621 1.00 98.38 86 ASP A C 1
ATOM 665 O O . ASP A 1 86 ? 6.811 -7.035 -9.530 1.00 98.38 86 ASP A O 1
ATOM 669 N N . VAL A 1 87 ? 6.531 -5.957 -11.485 1.00 98.56 87 VAL A N 1
ATOM 670 C CA . VAL A 1 87 ? 5.159 -5.520 -11.178 1.00 98.56 87 VAL A CA 1
ATOM 671 C C . VAL A 1 87 ? 4.216 -6.710 -11.068 1.00 98.56 87 VAL A C 1
ATOM 673 O O . VAL A 1 87 ? 3.456 -6.804 -10.104 1.00 98.56 87 VAL A O 1
ATOM 676 N N . ALA A 1 88 ? 4.292 -7.648 -12.013 1.00 98.44 88 ALA A N 1
ATOM 677 C CA . ALA A 1 88 ? 3.457 -8.845 -11.995 1.00 98.44 88 ALA A CA 1
ATOM 678 C C . ALA A 1 88 ? 3.692 -9.671 -10.718 1.00 98.44 88 ALA A C 1
ATOM 680 O O . ALA A 1 88 ? 2.737 -10.004 -10.014 1.00 98.44 88 ALA A O 1
ATOM 681 N N . ARG A 1 89 ? 4.963 -9.909 -10.358 1.00 98.69 89 ARG A N 1
ATOM 682 C CA . ARG A 1 89 ? 5.349 -10.595 -9.113 1.00 98.69 89 ARG A CA 1
ATOM 683 C C . ARG A 1 89 ? 4.865 -9.847 -7.872 1.00 98.69 89 ARG A C 1
ATOM 685 O O . ARG A 1 89 ? 4.395 -10.468 -6.925 1.00 98.69 89 ARG A O 1
ATOM 692 N N . ALA A 1 90 ? 4.960 -8.519 -7.857 1.00 98.69 90 ALA A N 1
ATOM 693 C CA . ALA A 1 90 ? 4.489 -7.707 -6.741 1.00 98.69 90 ALA A CA 1
ATOM 694 C C . ALA A 1 90 ? 2.973 -7.822 -6.527 1.00 98.69 90 ALA A C 1
ATOM 696 O O . ALA A 1 90 ? 2.522 -7.964 -5.389 1.00 98.69 90 ALA A O 1
ATOM 697 N N . ILE A 1 91 ? 2.193 -7.791 -7.610 1.00 98.69 91 ILE A N 1
ATOM 698 C CA . ILE A 1 91 ? 0.738 -7.974 -7.560 1.00 98.69 91 ILE A CA 1
ATOM 699 C C . ILE A 1 91 ? 0.386 -9.386 -7.092 1.00 98.69 91 ILE A C 1
ATOM 701 O O . ILE A 1 91 ? -0.492 -9.543 -6.245 1.00 98.69 91 ILE A O 1
ATOM 705 N N . GLU A 1 92 ? 1.091 -10.408 -7.573 1.00 98.69 92 GLU A N 1
ATOM 706 C CA . GLU A 1 92 ? 0.900 -11.788 -7.119 1.00 98.69 92 GLU A CA 1
ATOM 707 C C . GLU A 1 92 ? 1.188 -11.943 -5.619 1.00 98.69 92 GLU A C 1
ATOM 709 O O . GLU A 1 92 ? 0.370 -12.503 -4.892 1.00 98.69 92 GLU A O 1
ATOM 714 N N . GLN A 1 93 ? 2.290 -11.369 -5.125 1.00 98.75 93 GLN A N 1
ATOM 715 C CA . GLN A 1 93 ? 2.624 -11.356 -3.696 1.00 98.75 93 GLN A CA 1
ATOM 716 C C . GLN A 1 93 ? 1.535 -10.677 -2.855 1.00 98.75 93 GLN A C 1
ATOM 718 O O . GLN A 1 93 ? 1.165 -11.185 -1.796 1.00 98.75 93 GLN A O 1
ATOM 723 N N . MET A 1 94 ? 0.989 -9.552 -3.328 1.00 98.75 94 MET A N 1
ATOM 724 C CA . MET A 1 94 ? -0.130 -8.871 -2.669 1.00 98.75 94 MET A CA 1
ATOM 725 C C . MET A 1 94 ? -1.385 -9.753 -2.629 1.00 98.75 94 MET A C 1
ATOM 727 O O . MET A 1 94 ? -1.974 -9.922 -1.561 1.00 98.75 94 MET A O 1
ATOM 731 N N . ARG A 1 95 ? -1.762 -10.376 -3.753 1.00 98.69 95 ARG A N 1
ATOM 732 C CA . ARG A 1 95 ? -2.907 -11.302 -3.816 1.00 98.69 95 ARG A CA 1
ATOM 733 C C . ARG A 1 95 ? -2.727 -12.496 -2.881 1.00 98.69 95 ARG A C 1
ATOM 735 O O . ARG A 1 95 ? -3.652 -12.831 -2.147 1.00 98.69 95 ARG A O 1
ATOM 742 N N . ALA A 1 96 ? -1.538 -13.098 -2.858 1.00 98.62 96 ALA A N 1
ATOM 743 C CA . ALA A 1 96 ? -1.213 -14.223 -1.982 1.00 98.62 96 ALA A CA 1
ATOM 744 C C . ALA A 1 96 ? -1.303 -13.856 -0.489 1.00 98.62 96 ALA A C 1
ATOM 746 O O . ALA A 1 96 ? -1.675 -14.691 0.331 1.00 98.62 96 ALA A O 1
ATOM 747 N N . ALA A 1 97 ? -1.029 -12.597 -0.134 1.00 98.56 97 ALA A N 1
ATOM 748 C CA . ALA A 1 97 ? -1.222 -12.062 1.215 1.00 98.56 97 ALA A CA 1
ATOM 749 C C . ALA A 1 97 ? -2.678 -11.643 1.519 1.00 98.56 97 ALA A C 1
ATOM 751 O O . ALA A 1 97 ? -2.961 -11.106 2.593 1.00 98.56 97 ALA A O 1
ATOM 752 N N . GLY A 1 98 ? -3.608 -11.864 0.586 1.00 98.62 98 GLY A N 1
ATOM 753 C CA . GLY A 1 98 ? -5.023 -11.534 0.735 1.00 98.62 98 GLY A CA 1
ATOM 754 C C . GLY A 1 98 ? -5.357 -10.061 0.502 1.00 98.62 98 GLY A C 1
ATOM 755 O O . GLY A 1 98 ? -6.341 -9.585 1.068 1.00 98.62 98 GLY A O 1
ATOM 756 N N . VAL A 1 99 ? -4.539 -9.324 -0.258 1.00 98.75 99 VAL A N 1
ATOM 757 C CA . VAL A 1 99 ? -4.902 -8.001 -0.796 1.00 98.75 99 VAL A CA 1
ATOM 758 C C . VAL A 1 99 ? -5.806 -8.202 -2.011 1.00 98.75 99 VAL A C 1
ATOM 760 O O . VAL A 1 99 ? -5.464 -8.935 -2.942 1.00 98.75 99 VAL A O 1
ATOM 763 N N . GLU A 1 100 ? -6.949 -7.528 -2.025 1.00 98.56 100 GLU A N 1
ATOM 764 C CA . GLU A 1 100 ? -7.872 -7.540 -3.159 1.00 98.56 100 GLU A CA 1
ATOM 765 C C . GLU A 1 100 ? -7.415 -6.533 -4.218 1.00 98.56 100 GLU A C 1
ATOM 767 O O . GLU A 1 100 ? -6.977 -5.436 -3.891 1.00 98.56 100 GLU A O 1
ATOM 772 N N . V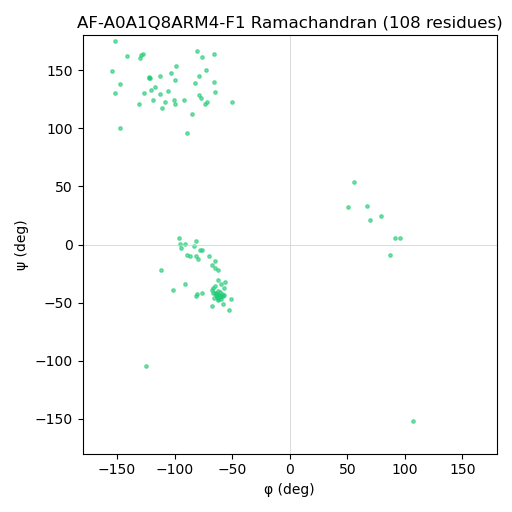AL A 1 101 ? -7.493 -6.882 -5.500 1.00 98.38 101 VAL A N 1
ATOM 773 C CA . VAL A 1 101 ? -7.084 -5.977 -6.585 1.00 98.38 101 VAL A CA 1
ATOM 774 C C . VAL A 1 101 ? -8.326 -5.486 -7.299 1.00 98.38 101 VAL A C 1
ATOM 776 O O . VAL A 1 101 ? -9.105 -6.289 -7.814 1.00 98.38 101 VAL A O 1
ATOM 779 N N . VAL A 1 102 ? -8.489 -4.170 -7.331 1.00 98.19 102 VAL A N 1
ATOM 780 C CA . VAL A 1 102 ? -9.650 -3.482 -7.891 1.00 98.19 102 VAL A CA 1
ATOM 781 C C . VAL A 1 102 ? -9.206 -2.423 -8.891 1.00 98.19 102 VAL A C 1
ATOM 783 O O . VAL A 1 102 ? -8.048 -2.006 -8.916 1.00 98.19 102 VAL A O 1
ATOM 786 N N . ARG A 1 103 ? -10.150 -1.961 -9.709 1.00 97.94 103 ARG A N 1
ATOM 787 C CA . ARG A 1 103 ? -9.973 -0.763 -10.536 1.00 97.94 103 ARG A CA 1
ATOM 788 C C . ARG A 1 103 ? -10.630 0.429 -9.857 1.00 97.94 103 ARG A C 1
ATOM 790 O O . ARG A 1 103 ? -11.603 0.264 -9.124 1.00 97.94 103 ARG A O 1
ATOM 797 N N . SER A 1 104 ? -10.143 1.626 -10.144 1.00 97.00 104 SER A N 1
ATOM 798 C CA . SER A 1 104 ? -10.641 2.886 -9.591 1.00 97.00 104 SER A CA 1
ATOM 799 C C . SER A 1 104 ? -12.133 3.091 -9.855 1.00 97.00 104 SER A C 1
ATOM 801 O O . SER A 1 104 ? -12.838 3.622 -9.005 1.00 97.00 104 SER A O 1
ATOM 803 N N . SER A 1 105 ? -12.642 2.586 -10.982 1.00 96.50 105 SER A N 1
ATOM 804 C CA . SER A 1 105 ? -14.065 2.617 -11.335 1.00 96.50 105 SER A CA 1
ATOM 805 C C . SER A 1 105 ? -14.972 1.797 -10.412 1.00 96.50 105 SER A C 1
ATOM 807 O O . SER A 1 105 ? -16.174 2.048 -10.388 1.00 96.50 105 SER A O 1
ATOM 809 N N . ALA A 1 106 ? -14.419 0.831 -9.674 1.00 93.25 106 ALA A N 1
ATOM 810 C CA . ALA A 1 106 ? -15.141 0.016 -8.697 1.00 93.25 106 ALA A CA 1
ATOM 811 C C . ALA A 1 106 ? -15.042 0.578 -7.266 1.00 93.25 106 ALA A C 1
ATOM 813 O O . ALA A 1 106 ? -15.637 0.021 -6.345 1.00 93.25 106 ALA A O 1
ATOM 814 N N . VAL A 1 107 ? -14.285 1.664 -7.058 1.00 91.94 107 VAL A N 1
ATOM 815 C CA . VAL A 1 107 ? -14.199 2.346 -5.764 1.00 91.94 107 VAL A CA 1
ATOM 816 C C . VAL A 1 107 ? -15.360 3.328 -5.667 1.00 91.94 107 VAL A C 1
ATOM 818 O O . VAL A 1 107 ? -15.413 4.328 -6.383 1.00 91.94 107 VAL A O 1
ATOM 821 N N . HIS A 1 108 ? -16.293 3.049 -4.765 1.00 80.81 108 HIS A N 1
ATOM 822 C CA . HIS A 1 108 ? -17.447 3.902 -4.510 1.00 80.81 108 HIS A CA 1
ATOM 823 C C . HIS A 1 108 ? -17.347 4.516 -3.116 1.00 80.81 108 HIS A C 1
ATOM 825 O O . HIS A 1 108 ? -16.837 3.893 -2.187 1.00 80.81 108 HIS A O 1
ATOM 831 N N . ALA A 1 109 ? -17.818 5.754 -2.977 1.00 65.12 109 ALA A N 1
ATOM 832 C CA . ALA A 1 109 ? -18.025 6.337 -1.662 1.00 65.12 109 ALA A CA 1
ATOM 833 C C . ALA A 1 109 ? -19.241 5.654 -1.028 1.00 65.12 109 ALA A C 1
ATOM 835 O O . ALA A 1 109 ? -20.313 5.638 -1.639 1.00 65.12 109 ALA A O 1
ATOM 836 N N . SER A 1 110 ? -19.040 5.064 0.147 1.00 58.72 110 SER A N 1
ATOM 837 C CA . SER A 1 110 ? -20.114 4.553 1.001 1.00 58.72 110 SER A CA 1
ATOM 838 C C . SER A 1 110 ? -20.976 5.679 1.557 1.00 58.72 110 SER A C 1
ATOM 840 O O . SER A 1 110 ? -20.415 6.767 1.832 1.00 58.72 110 SER A O 1
#

Radius of gyration: 13.87 Å; Cα contacts (8 Å, |Δi|>4): 183; chains: 1; bounding box: 41×36×33 Å

pLDDT: mean 95.69, std 7.03, range [52.44, 98.81]

Sequence (110 aa):
MNRVETIFRKGTDPGIDSYSGFFDNGHRKSTGLGDYLKGRGATEVYVLGLATDYCVKFSALDARRLGFRTFLVEDGTRGVELQPGDVARAIEQMRAAGVEVVRSSAVHAS

Nearest PDB structures (foldseek):
  2wt9-assembly1_A  TM=9.655E-01  e=4.197E-10  Acinetobacter baumannii AYE
  3v8e-assembly5_E  TM=9.450E-01  e=8.721E-09  Saccharomyces cerevisiae S288C
  2h0r-assembly1_A  TM=9.527E-01  e=1.711E-08  Saccharomyces cerevisiae
  3hb7-assembly1_B  TM=8.990E-01  e=4.561E-05  Alkaliphilus metalliredigens QYMF
  4l07-assembly1_A  TM=8.989E-01  e=1.085E-03  Pseudomonas putida S16

Solvent-accessible surface area (backbone atoms only — not comparable to full-atom values): 6366 Å² total; per-residue (Å²): 134,79,93,69,92,80,86,78,71,64,53,85,48,96,92,47,61,31,50,20,66,43,27,33,73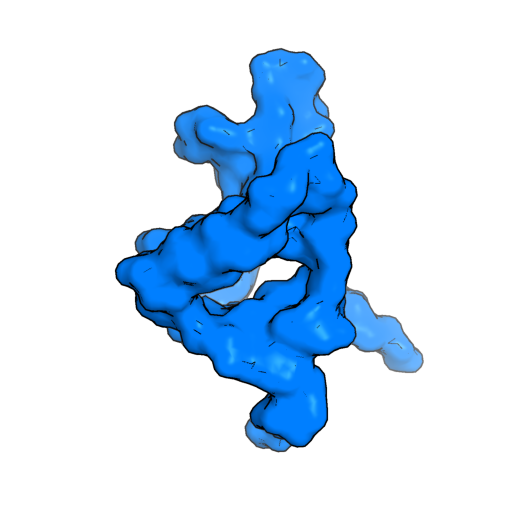,80,69,79,47,72,46,54,46,59,60,51,40,54,76,69,68,56,57,69,44,81,43,60,41,71,25,35,51,43,26,35,34,44,27,46,50,50,39,36,74,73,68,34,49,27,32,36,28,57,81,49,39,49,51,77,55,90,47,96,58,41,42,58,52,29,52,50,54,36,44,75,66,63,34,44,80,42,47,63,90,75,66,72,89,127

Secondary structure (DSSP, 8-state):
--S----------TTS---SSSB-TTS-SB-SHHHHHHHTT--EEEEEEE-IIIIIHHHHHHHHHTT-EEEEEEEEEE---SSTTHHHHHHHHHHHTT-EEE-GGG----

Foldseek 3Di:
DDPDDDDFDAQPDVVFHDLASAATPVNPDGSCPLVVCVVVVAQEEEFAEDALLTSRLNNQLVCVVSRHQYEYAPQRHHHPCPDPCSNVVSVVSSVVSVHHYDHPVPDDDD